Protein AF-A0A4R6ZM09-F1 (afdb_monomer)

Structure (mmCIF, N/CA/C/O backbone):
data_AF-A0A4R6ZM09-F1
#
_entry.id   AF-A0A4R6ZM09-F1
#
loop_
_atom_site.group_PDB
_atom_site.id
_atom_site.type_symbol
_atom_site.label_atom_id
_atom_site.label_alt_id
_atom_site.label_comp_id
_atom_site.label_asym_id
_atom_site.label_entity_id
_atom_site.label_seq_id
_atom_site.pdbx_PDB_ins_code
_atom_site.Cartn_x
_atom_site.Cartn_y
_atom_site.Cartn_z
_atom_site.occupancy
_atom_site.B_iso_or_equiv
_atom_site.auth_seq_id
_atom_site.auth_comp_id
_atom_site.auth_asym_id
_atom_site.auth_atom_id
_atom_site.pdbx_PDB_model_num
ATOM 1 N N . MET A 1 1 ? -27.762 3.281 29.379 1.00 58.69 1 MET A N 1
ATOM 2 C CA . MET A 1 1 ? -27.311 2.863 28.033 1.00 58.69 1 MET A CA 1
ATOM 3 C C . MET A 1 1 ? -28.061 1.607 27.632 1.00 58.69 1 MET A C 1
ATOM 5 O O . MET A 1 1 ? -28.135 0.699 28.447 1.00 58.69 1 MET A O 1
ATOM 9 N N . ASN A 1 2 ? -28.630 1.556 26.429 1.00 75.44 2 ASN A N 1
ATOM 10 C CA . ASN A 1 2 ? -29.251 0.348 25.878 1.00 75.44 2 ASN A CA 1
ATOM 11 C C . ASN A 1 2 ? -28.234 -0.432 25.025 1.00 75.44 2 ASN A C 1
ATOM 13 O O . ASN A 1 2 ? -27.248 0.134 24.549 1.00 75.44 2 ASN A O 1
ATOM 17 N N . SER A 1 3 ? -28.471 -1.730 24.829 1.00 74.62 3 SER A N 1
ATOM 18 C CA . SER A 1 3 ? -27.567 -2.609 24.072 1.00 74.62 3 SER A CA 1
ATOM 19 C C . SER A 1 3 ? -27.331 -2.128 22.635 1.00 74.62 3 SER A C 1
ATOM 21 O O . SER A 1 3 ? -26.259 -2.342 22.087 1.00 74.62 3 SER A O 1
ATOM 23 N N . PHE A 1 4 ? -28.295 -1.415 22.046 1.00 76.25 4 PHE A N 1
ATOM 24 C CA . PHE A 1 4 ? -28.174 -0.836 20.708 1.00 76.25 4 PHE A CA 1
ATOM 25 C C . PHE A 1 4 ? -27.064 0.229 20.615 1.00 76.25 4 PHE A C 1
ATOM 27 O O . PHE A 1 4 ? -26.209 0.141 19.737 1.00 76.25 4 PHE A O 1
ATOM 34 N N . GLY A 1 5 ? -27.004 1.174 21.563 1.00 76.00 5 GLY A N 1
ATOM 35 C CA . GLY A 1 5 ? -25.948 2.196 21.588 1.00 76.00 5 GLY A CA 1
ATOM 36 C C . GLY A 1 5 ? -24.548 1.634 21.869 1.00 76.00 5 GLY A C 1
ATOM 37 O O . GLY A 1 5 ? -23.552 2.207 21.434 1.00 76.00 5 GLY A O 1
ATOM 38 N N . PHE A 1 6 ? -24.452 0.489 22.554 1.00 79.12 6 PHE A N 1
ATOM 39 C CA . PHE A 1 6 ? -23.178 -0.210 22.756 1.00 79.12 6 PHE A CA 1
ATOM 40 C C . PHE A 1 6 ? -22.657 -0.830 21.448 1.00 79.12 6 PHE A C 1
ATOM 42 O O . PHE A 1 6 ? -21.497 -0.623 21.095 1.00 79.12 6 PHE A O 1
ATOM 49 N N . LEU A 1 7 ? -23.531 -1.502 20.687 1.00 82.38 7 LEU A N 1
ATOM 50 C CA . LEU A 1 7 ? -23.185 -2.121 19.402 1.00 82.38 7 LEU A CA 1
ATOM 51 C C . LEU A 1 7 ? -22.809 -1.090 18.328 1.00 82.38 7 LEU A C 1
ATOM 53 O O . LEU A 1 7 ? -21.928 -1.342 17.511 1.00 82.38 7 LEU A O 1
ATOM 57 N N . GLU A 1 8 ? -23.454 0.079 18.306 1.00 83.44 8 GLU A N 1
ATOM 58 C CA . GLU A 1 8 ? -23.035 1.188 17.434 1.00 83.44 8 GLU A CA 1
ATOM 59 C C . GLU A 1 8 ? -21.659 1.739 17.814 1.00 83.44 8 GLU A C 1
ATOM 61 O O . GLU A 1 8 ? -20.820 1.948 16.939 1.00 83.44 8 GLU A O 1
ATOM 66 N N . GLY A 1 9 ? -21.386 1.906 19.111 1.00 83.50 9 GLY A N 1
ATOM 67 C CA . GLY A 1 9 ? -20.069 2.334 19.582 1.00 83.50 9 GLY A CA 1
ATOM 68 C C . GLY A 1 9 ? -18.951 1.347 19.229 1.00 83.50 9 GLY A C 1
ATOM 69 O O . GLY A 1 9 ? -17.842 1.766 18.899 1.00 83.50 9 GLY A O 1
ATOM 70 N N . GLU A 1 10 ? -19.223 0.041 19.271 1.00 87.69 10 GLU A N 1
ATOM 71 C CA . GLU A 1 10 ? -18.269 -0.990 18.846 1.00 87.69 10 GLU A CA 1
ATOM 72 C C . GLU A 1 10 ? -18.058 -1.015 17.334 1.00 87.69 10 GLU A C 1
ATOM 74 O O . GLU A 1 10 ? -16.908 -1.086 16.897 1.00 87.69 10 GLU A O 1
ATOM 79 N N . ARG A 1 11 ? -19.132 -0.890 16.542 1.00 89.31 11 ARG A N 1
ATOM 80 C CA . ARG A 1 11 ? -19.038 -0.792 15.079 1.00 89.31 11 ARG A CA 1
ATOM 81 C C . ARG A 1 11 ? -18.197 0.408 14.648 1.00 89.31 11 ARG A C 1
ATOM 83 O O . ARG A 1 11 ? -17.212 0.212 13.948 1.00 89.31 11 ARG A O 1
ATOM 90 N N . ASN A 1 12 ? -18.475 1.603 15.172 1.00 90.00 12 ASN A N 1
ATOM 91 C CA . ASN A 1 12 ? -17.695 2.800 14.837 1.00 90.00 12 ASN A CA 1
ATOM 92 C C . ASN A 1 12 ? -16.209 2.658 15.209 1.00 90.00 12 ASN A C 1
ATOM 94 O O . ASN A 1 12 ? -15.339 3.108 14.469 1.00 90.00 12 ASN A O 1
ATOM 98 N N . ARG A 1 13 ? -15.886 2.010 16.339 1.00 89.44 13 ARG A N 1
ATOM 99 C CA . ARG A 1 13 ? -14.482 1.736 16.702 1.00 89.44 13 ARG A CA 1
ATOM 100 C C . ARG A 1 13 ? -13.812 0.752 15.745 1.00 89.44 13 ARG A C 1
ATOM 102 O O . ARG A 1 13 ? -12.632 0.922 15.443 1.00 89.44 13 ARG A O 1
ATOM 109 N N . MET A 1 14 ? -14.534 -0.2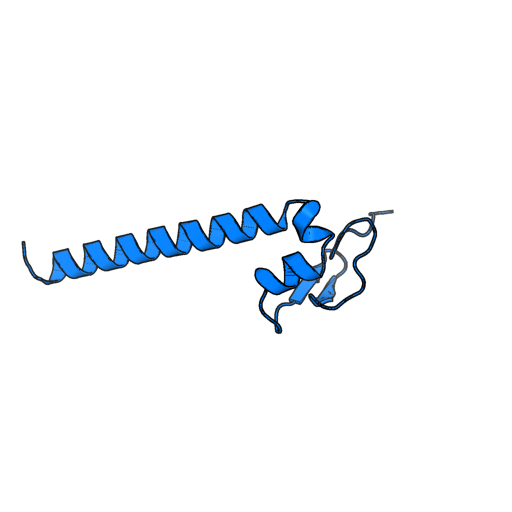77 15.307 1.00 91.19 14 MET A N 1
ATOM 110 C CA . MET A 1 14 ? -14.034 -1.237 14.324 1.00 91.19 14 MET A CA 1
ATOM 111 C C . MET A 1 14 ? -13.769 -0.551 12.979 1.00 91.19 14 MET A C 1
ATOM 113 O O . MET A 1 14 ? -12.707 -0.763 12.397 1.00 91.19 14 MET A O 1
ATOM 117 N N . ASP A 1 15 ? -14.676 0.327 12.548 1.00 95.06 15 ASP A N 1
ATOM 118 C CA . ASP A 1 15 ? -14.553 1.091 11.305 1.00 95.06 15 ASP 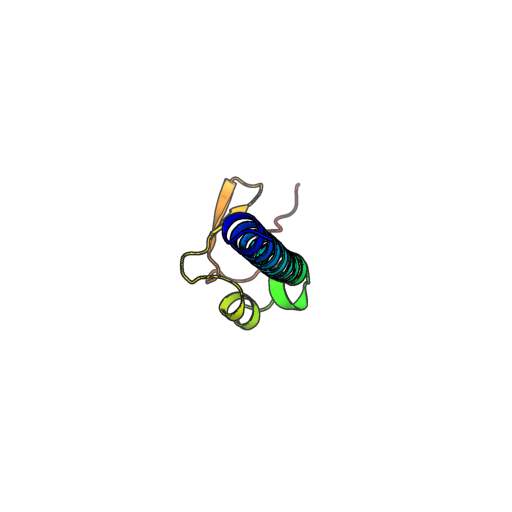A CA 1
ATOM 119 C C . ASP A 1 15 ? -13.349 2.045 11.341 1.00 95.06 15 ASP A C 1
ATOM 121 O O . ASP A 1 15 ? -12.552 2.060 10.405 1.00 95.06 15 ASP A O 1
ATOM 125 N N . GLU A 1 16 ? -13.133 2.773 12.443 1.00 95.75 16 GLU A N 1
ATOM 126 C CA . GLU A 1 16 ? -11.957 3.648 12.586 1.00 95.75 16 GLU A CA 1
ATOM 127 C C . GLU A 1 16 ? -10.643 2.859 12.629 1.00 95.75 16 GLU A C 1
ATOM 129 O O . GLU A 1 16 ? -9.637 3.277 12.046 1.00 95.75 16 GLU A O 1
ATOM 134 N N . LYS A 1 17 ? -10.636 1.682 13.269 1.00 96.19 17 LYS A N 1
ATOM 135 C CA . LYS A 1 17 ? -9.464 0.801 13.264 1.00 96.19 17 LYS A CA 1
ATOM 136 C C . LYS A 1 17 ? -9.166 0.306 11.851 1.00 96.19 17 LYS A C 1
ATOM 138 O O . LYS A 1 17 ? -8.014 0.373 11.426 1.00 96.19 17 LYS A O 1
ATOM 143 N N . LEU A 1 18 ? -10.185 -0.151 11.125 1.00 96.06 18 LEU A N 1
ATOM 144 C CA . LEU A 1 18 ? -10.042 -0.627 9.754 1.00 96.06 18 LEU A CA 1
ATOM 145 C C . LEU A 1 18 ? -9.548 0.489 8.830 1.00 96.06 18 LEU A C 1
ATOM 147 O O . LEU A 1 18 ? -8.583 0.294 8.097 1.00 96.06 18 LEU A O 1
ATOM 151 N N . LYS A 1 19 ? -10.148 1.677 8.919 1.00 96.50 19 LYS A N 1
ATOM 152 C CA . LYS A 1 19 ? -9.723 2.870 8.182 1.00 96.50 19 LYS A CA 1
ATOM 153 C C . LYS A 1 19 ? -8.260 3.211 8.452 1.00 96.50 19 LYS A C 1
ATOM 155 O O . LYS A 1 19 ? -7.498 3.404 7.512 1.00 96.50 19 LYS A O 1
ATOM 160 N N . THR A 1 20 ? -7.853 3.217 9.720 1.00 97.62 20 THR A N 1
ATOM 161 C CA . THR A 1 20 ? -6.457 3.467 10.108 1.00 97.62 20 THR A CA 1
ATOM 162 C C . THR A 1 20 ? -5.513 2.416 9.519 1.00 97.62 20 THR A C 1
ATOM 164 O O . THR A 1 20 ? -4.430 2.743 9.041 1.00 97.62 20 THR A O 1
ATOM 167 N N . GLN A 1 21 ? -5.912 1.140 9.528 1.00 96.06 21 GLN A N 1
ATOM 168 C CA . GLN A 1 21 ? -5.115 0.064 8.936 1.00 96.06 21 GLN A CA 1
ATOM 169 C C . GLN A 1 21 ? -4.969 0.228 7.420 1.00 96.06 21 GLN A C 1
ATOM 171 O O . GLN A 1 21 ? -3.856 0.101 6.915 1.00 96.06 21 GLN A O 1
ATOM 176 N N . LEU A 1 22 ? -6.057 0.540 6.712 1.00 95.31 22 LEU A N 1
ATOM 177 C CA . LEU A 1 22 ? -6.038 0.780 5.269 1.00 95.31 22 LEU A CA 1
ATOM 178 C C . LEU A 1 22 ? -5.156 1.979 4.917 1.00 95.31 22 LEU A C 1
ATOM 180 O O . LEU A 1 22 ? -4.255 1.837 4.096 1.00 95.31 22 LEU A O 1
ATOM 184 N N . GLN A 1 23 ? -5.329 3.106 5.610 1.00 96.19 23 GLN A N 1
ATOM 185 C CA . GLN A 1 23 ? -4.515 4.303 5.399 1.00 96.19 23 GLN A CA 1
ATOM 186 C C . GLN A 1 23 ? -3.017 4.010 5.569 1.00 96.19 23 GLN A C 1
ATOM 188 O O . GLN A 1 23 ? -2.208 4.383 4.725 1.00 96.19 23 GLN A O 1
ATOM 193 N N . ASN A 1 24 ? -2.634 3.278 6.619 1.00 96.00 24 ASN A N 1
ATOM 194 C CA . ASN A 1 24 ? -1.233 2.913 6.840 1.00 96.00 24 ASN A CA 1
ATOM 195 C C . ASN A 1 24 ? -0.664 2.022 5.723 1.00 9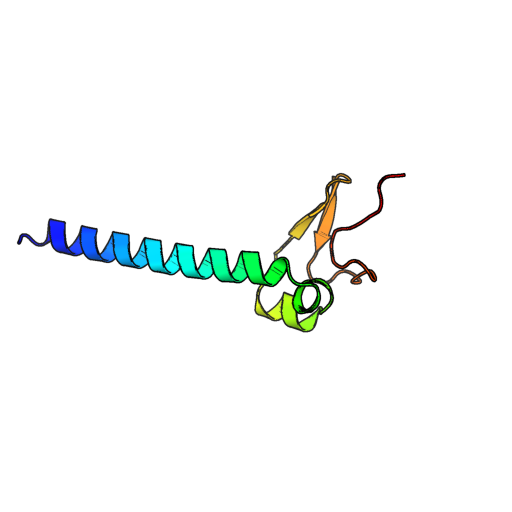6.00 24 ASN A C 1
ATOM 197 O O . ASN A 1 24 ? 0.531 2.094 5.433 1.00 96.00 24 ASN A O 1
ATOM 201 N N . LEU A 1 25 ? -1.473 1.143 5.126 1.00 94.62 25 LEU A N 1
ATOM 202 C CA . LEU A 1 25 ? -1.050 0.308 3.995 1.00 94.62 25 LEU A CA 1
ATOM 203 C C . LEU A 1 25 ? -0.902 1.145 2.718 1.00 94.62 25 LEU A C 1
ATOM 205 O O . LEU A 1 25 ? 0.086 0.992 1.999 1.00 94.62 25 LEU A O 1
ATOM 209 N N . GLU A 1 26 ? -1.837 2.065 2.472 1.00 91.94 26 GLU A N 1
ATOM 210 C CA . GLU A 1 26 ? -1.787 3.006 1.349 1.00 91.94 26 GLU A CA 1
ATOM 211 C C . GLU A 1 26 ? -0.546 3.905 1.432 1.00 91.94 26 GLU A C 1
ATOM 213 O O . GLU A 1 26 ? 0.213 4.006 0.469 1.00 91.94 26 GLU A O 1
ATOM 218 N N . GLU A 1 27 ? -0.271 4.493 2.599 1.00 94.81 27 GLU A N 1
ATOM 219 C CA . GLU A 1 27 ? 0.906 5.338 2.824 1.00 94.81 27 GLU A CA 1
ATOM 220 C C . GLU A 1 27 ? 2.221 4.561 2.652 1.00 94.81 27 GLU A C 1
ATOM 222 O O . GLU A 1 27 ? 3.171 5.067 2.050 1.00 94.81 27 GLU A O 1
ATOM 227 N N . GLN A 1 28 ? 2.279 3.304 3.109 1.00 92.62 28 GLN A N 1
ATOM 228 C CA . GLN A 1 28 ? 3.439 2.435 2.888 1.00 92.62 28 GLN A CA 1
ATOM 229 C C . GLN A 1 28 ? 3.703 2.198 1.400 1.00 92.62 28 GLN A C 1
ATOM 231 O O . GLN A 1 28 ? 4.859 2.293 0.971 1.00 92.62 28 GLN A O 1
ATOM 236 N N . LEU A 1 29 ? 2.656 1.950 0.607 1.00 89.12 29 LEU A N 1
ATOM 237 C CA . LEU A 1 29 ? 2.751 1.707 -0.835 1.00 89.12 29 LEU A CA 1
ATOM 238 C C . LEU A 1 29 ? 3.316 2.915 -1.610 1.00 89.12 29 LEU A C 1
ATOM 2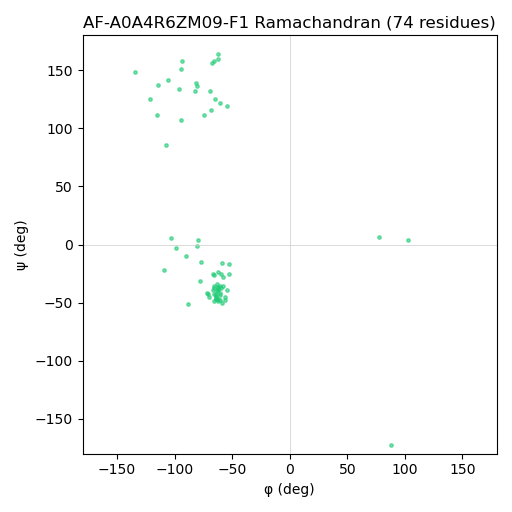40 O O . LEU A 1 29 ? 3.908 2.743 -2.678 1.00 89.12 29 LEU A O 1
ATOM 244 N N . LEU A 1 30 ? 3.201 4.131 -1.064 1.00 87.44 30 LEU A N 1
ATOM 245 C CA . LEU A 1 30 ? 3.768 5.352 -1.650 1.00 87.44 30 LEU A CA 1
ATOM 246 C C . LEU A 1 30 ? 5.282 5.492 -1.433 1.00 87.44 30 LEU A C 1
ATOM 248 O O . LEU A 1 30 ? 5.931 6.297 -2.106 1.00 87.44 30 LEU A O 1
ATOM 252 N N . THR A 1 31 ? 5.871 4.721 -0.517 1.00 89.62 31 THR A N 1
ATOM 253 C CA . THR A 1 31 ? 7.303 4.823 -0.220 1.00 89.62 31 THR A CA 1
ATOM 254 C C . THR A 1 31 ? 8.148 4.053 -1.244 1.00 89.62 31 THR A C 1
ATOM 256 O O . THR A 1 31 ? 7.820 2.912 -1.578 1.00 89.62 31 THR A O 1
ATOM 259 N N . PRO A 1 32 ? 9.297 4.593 -1.703 1.00 85.38 32 PRO A N 1
ATOM 260 C CA . PRO A 1 32 ? 10.198 3.863 -2.600 1.00 85.38 32 PRO A CA 1
ATOM 261 C C . PRO A 1 32 ? 10.681 2.537 -2.007 1.00 85.38 32 PRO A C 1
ATOM 263 O O . PRO A 1 32 ? 10.800 1.550 -2.724 1.00 85.38 32 PRO A O 1
ATOM 266 N N . LYS A 1 33 ? 10.901 2.492 -0.685 1.00 87.56 33 LYS A N 1
ATOM 267 C CA . LYS A 1 33 ? 11.318 1.283 0.041 1.00 87.56 33 LYS A CA 1
ATOM 268 C C . LYS A 1 33 ? 10.365 0.109 -0.199 1.00 87.56 33 LYS A C 1
ATOM 270 O O . LYS A 1 33 ? 10.823 -1.023 -0.318 1.00 87.56 33 LYS A O 1
ATOM 275 N N . VAL A 1 34 ? 9.064 0.383 -0.262 1.00 88.69 34 VAL A N 1
ATOM 276 C CA . VAL A 1 34 ? 8.035 -0.626 -0.520 1.00 88.69 34 VAL A CA 1
ATOM 277 C C . VAL A 1 34 ? 7.818 -0.787 -2.023 1.00 88.69 34 VAL A C 1
ATOM 279 O O . VAL A 1 34 ? 7.949 -1.894 -2.529 1.00 88.69 34 VAL A O 1
ATOM 282 N N . ARG A 1 35 ? 7.591 0.306 -2.765 1.00 85.06 35 ARG A N 1
ATOM 283 C CA . ARG A 1 35 ? 7.280 0.291 -4.211 1.00 85.06 35 ARG A CA 1
ATOM 284 C C . ARG A 1 35 ? 8.379 -0.348 -5.075 1.00 85.06 35 ARG A C 1
ATOM 286 O O . ARG A 1 35 ? 8.082 -0.831 -6.165 1.00 85.06 35 ARG A O 1
ATOM 293 N N . LEU A 1 36 ? 9.631 -0.339 -4.601 1.00 83.81 36 LEU A N 1
ATOM 294 C CA . LEU A 1 36 ? 10.790 -0.934 -5.277 1.00 83.81 36 LEU A CA 1
ATOM 295 C C . LEU A 1 36 ? 11.171 -2.330 -4.751 1.00 83.81 36 LEU A C 1
ATOM 297 O O . LEU A 1 36 ? 12.093 -2.949 -5.278 1.00 83.81 36 LEU A O 1
ATOM 301 N N . SER A 1 37 ? 10.491 -2.845 -3.722 1.00 87.06 37 SER A N 1
ATOM 302 C CA . SER A 1 37 ? 10.830 -4.121 -3.087 1.00 87.06 37 SER A CA 1
ATOM 303 C C . SER A 1 37 ? 9.726 -5.150 -3.283 1.00 87.06 37 SER A C 1
ATOM 305 O O . SER A 1 37 ? 8.660 -5.074 -2.673 1.00 87.06 37 SER A O 1
ATOM 307 N N . ARG A 1 38 ? 10.013 -6.187 -4.078 1.00 84.69 38 ARG A N 1
ATOM 308 C CA . ARG A 1 38 ? 9.065 -7.289 -4.313 1.00 84.69 38 ARG A CA 1
ATOM 309 C C . ARG A 1 38 ? 8.705 -8.005 -3.018 1.00 84.69 38 ARG A C 1
ATOM 311 O O . ARG A 1 38 ? 7.567 -8.423 -2.850 1.00 84.69 38 ARG A O 1
ATOM 318 N N . GLN A 1 39 ? 9.659 -8.135 -2.099 1.00 88.19 39 GLN A N 1
ATOM 319 C CA . GLN A 1 39 ? 9.408 -8.750 -0.802 1.00 88.19 39 GLN A CA 1
ATOM 320 C C . GLN A 1 39 ? 8.438 -7.909 0.034 1.00 88.19 39 GLN A C 1
ATOM 322 O O . GLN A 1 39 ? 7.437 -8.445 0.495 1.00 88.19 39 GLN A O 1
ATOM 327 N N . ALA A 1 40 ? 8.669 -6.597 0.140 1.00 90.12 40 ALA A N 1
ATOM 328 C CA . ALA A 1 40 ? 7.785 -5.709 0.896 1.00 90.12 40 ALA A CA 1
ATOM 329 C C . ALA A 1 40 ? 6.371 -5.663 0.291 1.00 90.12 40 ALA A C 1
ATOM 331 O O . ALA A 1 40 ? 5.382 -5.708 1.012 1.00 90.12 40 ALA A O 1
ATOM 332 N N . LEU A 1 41 ? 6.260 -5.649 -1.040 1.00 89.75 41 LEU A N 1
ATOM 333 C CA . LEU A 1 41 ? 4.968 -5.700 -1.729 1.00 89.75 41 LEU A CA 1
ATOM 334 C C . LEU A 1 41 ? 4.209 -7.002 -1.448 1.00 89.75 41 LEU A C 1
ATOM 336 O O . LEU A 1 41 ? 2.993 -6.967 -1.288 1.00 89.75 41 LEU A O 1
ATOM 340 N N . ARG A 1 42 ? 4.901 -8.147 -1.346 1.00 89.44 42 ARG A N 1
ATOM 341 C CA . ARG A 1 42 ? 4.282 -9.438 -0.986 1.00 89.44 42 ARG A CA 1
ATOM 342 C C . ARG A 1 42 ? 3.729 -9.471 0.435 1.00 89.44 42 ARG A C 1
ATOM 344 O O . ARG A 1 42 ? 2.804 -10.237 0.682 1.00 89.44 42 ARG A O 1
ATOM 351 N N . GLU A 1 43 ? 4.282 -8.667 1.336 1.00 91.62 43 GLU A N 1
ATOM 352 C CA . GLU A 1 43 ? 3.836 -8.585 2.730 1.00 91.62 43 GLU A CA 1
ATOM 353 C C . GLU A 1 43 ? 2.558 -7.751 2.887 1.00 91.62 43 GLU A C 1
ATOM 355 O O . GLU A 1 43 ? 1.755 -8.046 3.769 1.00 91.62 43 GLU A O 1
ATOM 360 N N . ILE A 1 44 ? 2.349 -6.738 2.034 1.00 92.12 44 ILE A N 1
ATOM 361 C CA . ILE A 1 44 ? 1.225 -5.795 2.177 1.00 92.12 44 ILE A CA 1
ATOM 362 C C . ILE A 1 44 ? 0.117 -5.948 1.124 1.00 92.12 44 ILE A C 1
ATOM 364 O O . ILE A 1 44 ? -1.009 -5.524 1.370 1.00 92.12 44 ILE A O 1
ATOM 368 N N . LEU A 1 45 ? 0.406 -6.541 -0.040 1.00 91.19 45 LEU A N 1
ATOM 369 C CA . LEU A 1 45 ? -0.567 -6.748 -1.117 1.00 91.19 45 LEU A CA 1
ATOM 370 C C . LEU A 1 45 ? -0.981 -8.214 -1.193 1.00 91.19 45 LEU A C 1
ATOM 372 O O . LEU A 1 45 ? -0.143 -9.109 -1.078 1.00 91.19 45 LEU A O 1
ATOM 376 N N . ALA A 1 46 ? -2.262 -8.462 -1.464 1.00 91.38 46 ALA A N 1
ATOM 377 C CA . ALA A 1 46 ? -2.768 -9.802 -1.742 1.00 91.38 46 ALA A CA 1
ATOM 378 C C . ALA A 1 46 ? -2.131 -10.397 -3.013 1.00 91.38 46 ALA A C 1
ATOM 380 O O . ALA A 1 46 ? -1.618 -9.678 -3.869 1.00 91.38 46 ALA A O 1
ATOM 381 N N . GLU A 1 47 ? -2.168 -11.722 -3.146 1.00 88.31 47 GLU A N 1
ATOM 382 C CA . GLU A 1 47 ? -1.652 -12.421 -4.333 1.00 88.31 47 GLU A CA 1
ATOM 383 C C . GLU A 1 47 ? -2.403 -12.035 -5.613 1.00 88.31 47 GLU A C 1
ATOM 385 O O . GLU A 1 47 ? -1.779 -11.789 -6.639 1.00 88.31 47 GLU A O 1
ATOM 390 N N . GLU A 1 48 ? -3.717 -11.856 -5.499 1.00 89.06 48 GLU A N 1
ATOM 391 C CA . GLU A 1 48 ? -4.624 -11.443 -6.578 1.00 89.06 48 GLU A CA 1
ATOM 392 C C . GLU A 1 48 ? -4.593 -9.924 -6.845 1.00 89.06 48 GLU A C 1
ATOM 394 O O . GLU A 1 48 ? -5.391 -9.404 -7.627 1.00 89.06 48 GLU A O 1
ATOM 399 N N . PHE A 1 49 ? -3.727 -9.168 -6.159 1.00 88.50 49 PHE A N 1
ATOM 400 C CA . PHE A 1 49 ? -3.675 -7.719 -6.321 1.00 88.50 49 PHE A CA 1
ATOM 401 C C . PHE A 1 49 ? -3.131 -7.334 -7.701 1.00 88.50 49 PHE A C 1
ATOM 403 O O . PHE A 1 49 ? -2.054 -7.780 -8.116 1.00 88.50 49 PHE A O 1
ATOM 410 N N . PHE A 1 50 ? -3.838 -6.415 -8.356 1.00 86.19 50 PHE A N 1
ATOM 411 C CA . PHE A 1 50 ? -3.410 -5.771 -9.588 1.00 86.19 50 PHE A CA 1
ATOM 412 C C . PHE A 1 50 ? -3.639 -4.256 -9.523 1.00 86.19 50 PHE A C 1
ATOM 414 O O . PHE A 1 50 ? -4.589 -3.777 -8.906 1.00 86.19 50 PHE A O 1
ATOM 421 N N . GLU A 1 51 ? -2.773 -3.498 -10.190 1.00 84.44 51 GLU A N 1
ATOM 422 C CA . GLU A 1 51 ? -2.877 -2.045 -10.348 1.00 84.44 51 GLU A CA 1
ATOM 423 C C . GLU A 1 51 ? -3.099 -1.713 -11.825 1.00 84.44 51 GLU A C 1
ATOM 425 O O . GLU A 1 51 ? -2.445 -2.275 -12.702 1.00 84.44 51 GLU A O 1
ATOM 430 N N . ILE A 1 52 ? -4.005 -0.782 -12.118 1.00 82.88 52 ILE A N 1
ATOM 431 C CA . ILE A 1 52 ? -4.159 -0.240 -13.470 1.00 82.88 52 ILE A CA 1
ATOM 432 C C . ILE A 1 52 ? -3.320 1.031 -13.548 1.00 82.88 52 ILE A C 1
ATOM 434 O O . ILE A 1 52 ? -3.670 2.060 -12.971 1.00 82.88 52 ILE A O 1
ATOM 438 N N . GLY A 1 53 ? -2.200 0.959 -14.263 1.00 78.50 53 GLY A N 1
ATOM 439 C CA . GLY A 1 53 ? -1.356 2.118 -14.515 1.00 78.50 53 GLY A CA 1
ATOM 440 C C . GLY A 1 53 ? -2.071 3.152 -15.386 1.00 78.50 53 GLY A C 1
ATOM 441 O O . GLY A 1 53 ? -2.954 2.825 -16.179 1.00 78.50 53 GLY A O 1
ATOM 442 N N . SER A 1 54 ? -1.630 4.408 -15.320 1.00 76.50 54 SER A N 1
ATOM 443 C CA . SER A 1 54 ? -2.176 5.501 -16.144 1.00 76.50 54 SER A CA 1
ATOM 444 C C . SER A 1 54 ? -2.061 5.269 -17.659 1.00 76.50 54 SER A C 1
ATOM 446 O O . SER A 1 54 ? -2.746 5.927 -18.434 1.00 76.50 54 SER A O 1
ATOM 448 N N . SER A 1 55 ? -1.223 4.321 -18.092 1.00 81.00 55 SER A N 1
ATOM 449 C CA . SER A 1 55 ? -1.104 3.861 -19.480 1.00 81.00 55 SER A CA 1
ATOM 450 C C . SER A 1 55 ? -2.186 2.858 -19.908 1.00 81.00 55 SER A C 1
ATOM 452 O O . SER A 1 55 ? -2.156 2.386 -21.042 1.00 81.00 55 SER A O 1
ATOM 454 N N . GLY A 1 56 ? -3.101 2.482 -19.010 1.00 81.62 56 GLY A N 1
ATOM 455 C CA . GLY A 1 56 ? -4.092 1.426 -19.231 1.00 81.62 56 GLY A CA 1
ATOM 456 C C . GLY A 1 56 ? -3.531 0.007 -19.090 1.00 81.62 56 GLY A C 1
ATOM 457 O O . GLY A 1 56 ? -4.236 -0.959 -19.370 1.00 81.62 56 GLY A O 1
ATOM 458 N N . ARG A 1 57 ? -2.268 -0.143 -18.667 1.00 80.44 57 ARG A N 1
ATOM 459 C CA . ARG A 1 57 ? -1.665 -1.455 -18.395 1.00 80.44 57 ARG A CA 1
ATOM 460 C C . ARG A 1 57 ? -2.075 -1.963 -17.020 1.00 80.44 57 ARG A C 1
ATOM 462 O O . ARG A 1 57 ? -2.014 -1.215 -16.050 1.00 80.44 57 ARG A O 1
ATOM 469 N N . ILE A 1 58 ? -2.425 -3.241 -16.955 1.00 81.88 58 ILE A N 1
ATOM 470 C CA . ILE A 1 58 ? -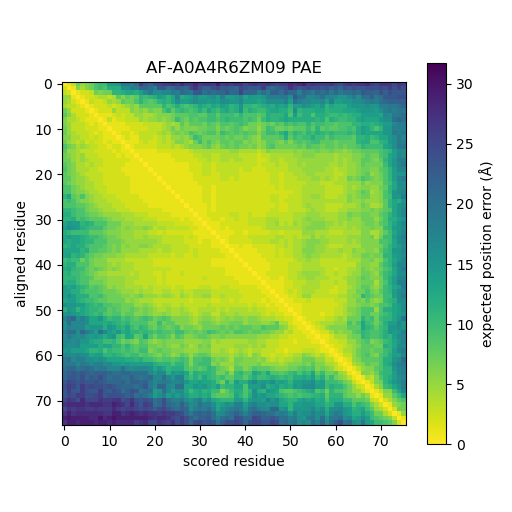2.598 -3.976 -15.703 1.00 81.88 58 ILE A CA 1
ATOM 471 C C . ILE A 1 58 ? -1.216 -4.432 -15.245 1.00 81.88 58 ILE A C 1
ATOM 473 O O . ILE A 1 58 ? -0.444 -4.939 -16.054 1.00 81.88 58 ILE A O 1
ATOM 477 N N . LEU A 1 59 ? -0.914 -4.198 -13.975 1.00 76.75 59 LEU A N 1
ATOM 478 C CA . LEU A 1 59 ? 0.351 -4.510 -13.334 1.00 76.75 59 LEU A CA 1
ATOM 479 C C . LEU A 1 59 ? 0.092 -5.447 -12.165 1.00 76.75 59 LEU A C 1
ATOM 481 O O . LEU A 1 59 ? -0.675 -5.112 -11.260 1.00 76.75 59 LEU A O 1
ATOM 485 N N . TYR A 1 60 ? 0.761 -6.590 -12.156 1.00 81.25 60 TYR A N 1
ATOM 486 C CA . TYR A 1 60 ? 0.680 -7.537 -11.049 1.00 81.25 60 TYR A CA 1
ATOM 487 C C . TYR A 1 60 ? 1.819 -7.325 -10.050 1.00 81.25 60 TYR A C 1
ATOM 489 O O . TYR A 1 60 ? 2.932 -6.944 -10.411 1.00 81.25 60 TYR A O 1
ATOM 497 N N . ARG A 1 61 ? 1.572 -7.656 -8.778 1.00 78.12 61 ARG A N 1
ATOM 498 C CA . ARG A 1 61 ? 2.575 -7.620 -7.691 1.00 78.12 61 ARG A CA 1
ATOM 499 C C . ARG A 1 61 ? 3.867 -8.394 -8.011 1.00 78.12 61 ARG A C 1
ATOM 501 O O . ARG A 1 61 ? 4.922 -8.140 -7.434 1.00 78.12 61 ARG A O 1
ATOM 508 N N . GLU A 1 62 ? 3.764 -9.384 -8.889 1.00 72.38 62 GLU A N 1
ATOM 509 C CA . GLU A 1 62 ? 4.825 -10.319 -9.267 1.00 72.38 62 GLU A CA 1
ATOM 510 C C . GLU A 1 62 ? 5.670 -9.838 -10.458 1.00 72.38 62 GLU A C 1
ATOM 512 O O . GLU A 1 62 ? 6.699 -10.448 -10.768 1.00 72.38 62 GLU A O 1
ATOM 517 N N . GLU A 1 63 ? 5.250 -8.766 -11.134 1.00 71.81 63 GLU A N 1
ATOM 518 C CA . GLU A 1 63 ? 5.949 -8.257 -12.308 1.00 71.81 63 GLU A CA 1
ATOM 519 C C . GLU A 1 63 ? 7.333 -7.679 -11.972 1.00 71.81 63 GLU A C 1
ATOM 521 O O . GLU A 1 63 ? 7.592 -7.263 -10.836 1.00 71.81 63 GLU A O 1
ATOM 526 N N . PRO A 1 64 ? 8.252 -7.644 -12.959 1.00 64.31 64 PRO A N 1
ATOM 527 C CA . PRO A 1 64 ? 9.545 -7.000 -12.799 1.00 64.31 64 PRO A CA 1
ATOM 528 C C . PRO A 1 64 ? 9.370 -5.551 -1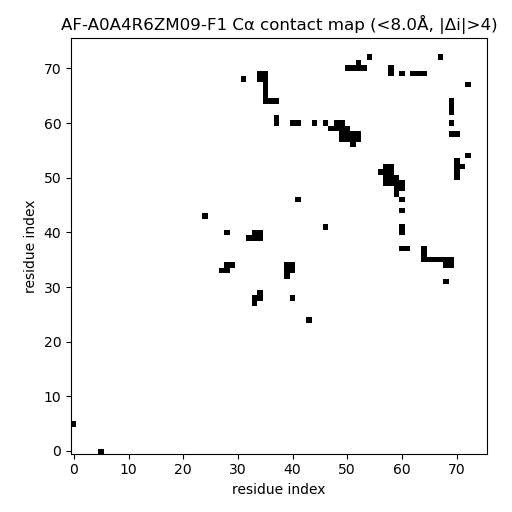2.346 1.00 64.31 64 PRO A C 1
ATOM 530 O O . PRO A 1 64 ? 8.774 -4.720 -13.033 1.00 64.31 64 PRO A O 1
ATOM 533 N N . ILE A 1 65 ? 9.922 -5.250 -11.178 1.00 66.38 65 ILE A N 1
ATOM 534 C CA . ILE A 1 65 ? 9.919 -3.906 -10.621 1.00 66.38 65 ILE A CA 1
ATOM 535 C C . ILE A 1 65 ? 10.941 -3.090 -11.411 1.00 66.38 65 ILE A C 1
ATOM 537 O O . ILE A 1 65 ? 12.141 -3.348 -11.339 1.00 66.38 65 ILE A O 1
ATOM 541 N N . SER A 1 66 ? 10.462 -2.128 -12.200 1.00 63.56 66 SER A N 1
ATOM 542 C CA . SER A 1 66 ? 11.339 -1.152 -12.854 1.00 63.56 66 SER A CA 1
ATOM 543 C C . SER A 1 66 ? 12.076 -0.307 -11.803 1.00 63.56 66 SER A C 1
ATOM 545 O O . SER A 1 66 ? 11.620 -0.221 -10.665 1.00 63.56 66 SER A O 1
ATOM 547 N N . GLU A 1 67 ? 13.151 0.401 -12.168 1.00 55.75 67 GLU A N 1
ATOM 548 C CA . GLU A 1 67 ? 13.825 1.357 -11.257 1.00 55.75 67 GLU A CA 1
ATOM 549 C C . GLU A 1 67 ? 12.867 2.402 -10.640 1.00 55.75 67 GLU A C 1
ATOM 551 O O . GLU A 1 67 ? 13.178 3.008 -9.618 1.00 55.75 67 GLU A O 1
ATOM 556 N N . ASN A 1 68 ? 11.672 2.575 -11.220 1.00 55.34 68 ASN A N 1
ATOM 557 C CA . ASN A 1 68 ? 10.633 3.495 -10.764 1.00 55.34 68 ASN A CA 1
ATOM 558 C C . ASN A 1 68 ? 9.472 2.814 -10.008 1.00 55.34 68 ASN A C 1
ATOM 560 O O . ASN A 1 68 ? 8.482 3.477 -9.690 1.00 55.34 68 ASN A O 1
ATOM 564 N N . GLY A 1 69 ? 9.563 1.511 -9.738 1.00 57.94 69 GLY A N 1
ATOM 565 C CA . GLY A 1 69 ? 8.528 0.721 -9.073 1.00 57.94 69 GLY A CA 1
ATOM 566 C C . GLY A 1 69 ? 7.495 0.143 -10.034 1.00 57.94 69 GLY A C 1
ATOM 567 O O . GLY A 1 69 ? 7.624 0.245 -11.260 1.00 57.94 69 GLY A O 1
ATOM 568 N N . ILE A 1 70 ? 6.449 -0.460 -9.469 1.00 62.53 70 ILE A N 1
ATOM 569 C CA . ILE A 1 70 ? 5.239 -0.813 -10.220 1.00 62.53 70 ILE A CA 1
ATOM 570 C C . ILE A 1 70 ? 4.527 0.497 -10.603 1.00 62.53 70 ILE A C 1
ATOM 572 O O . ILE A 1 70 ? 4.131 1.247 -9.717 1.00 62.53 70 ILE A O 1
ATOM 576 N N . GLY A 1 71 ? 4.407 0.817 -11.897 1.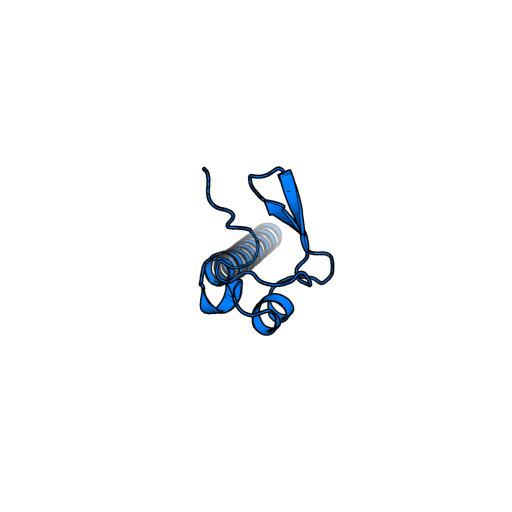00 57.28 71 GLY A N 1
ATOM 577 C CA . GLY A 1 71 ? 3.465 1.848 -12.372 1.00 57.28 71 GLY A CA 1
ATOM 578 C C . GLY A 1 71 ? 3.980 3.246 -12.749 1.00 57.28 71 GLY A C 1
ATOM 579 O O . GLY A 1 71 ? 3.162 4.074 -13.142 1.00 57.28 71 GLY A O 1
ATOM 580 N N . ARG A 1 72 ? 5.287 3.554 -12.739 1.00 47.62 72 ARG A N 1
ATOM 581 C CA . ARG A 1 72 ? 5.796 4.855 -13.249 1.00 47.62 72 ARG A CA 1
ATOM 582 C C . ARG A 1 72 ? 6.533 4.732 -14.585 1.00 47.62 72 ARG A C 1
ATOM 584 O O . ARG A 1 72 ? 7.764 4.701 -14.627 1.00 47.62 72 ARG A O 1
ATOM 591 N N . TYR A 1 73 ? 5.781 4.774 -15.686 1.00 51.53 73 TYR A N 1
ATOM 592 C CA . TYR A 1 73 ? 6.337 5.081 -17.008 1.00 51.53 73 TYR A CA 1
ATOM 5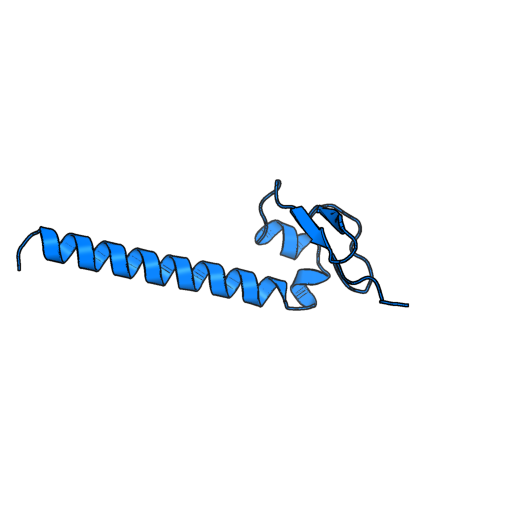93 C C . TYR A 1 73 ? 6.146 6.568 -17.340 1.00 51.53 73 TYR A C 1
ATOM 595 O O . TYR A 1 73 ? 5.100 7.160 -17.088 1.00 51.53 73 TYR A O 1
ATOM 603 N N . ARG A 1 74 ? 7.230 7.166 -17.838 1.00 38.16 74 ARG A N 1
ATOM 604 C CA . ARG A 1 74 ? 7.431 8.584 -18.158 1.00 38.16 74 ARG A CA 1
ATOM 605 C C . ARG A 1 74 ? 6.498 9.021 -19.296 1.00 38.16 74 ARG A C 1
ATOM 607 O O . ARG A 1 74 ? 6.545 8.413 -20.360 1.00 38.16 74 ARG A O 1
ATOM 614 N N . TRP A 1 75 ? 5.701 10.071 -19.079 1.00 33.12 75 TRP A N 1
ATOM 615 C CA . TRP A 1 75 ? 5.051 10.808 -20.168 1.00 33.12 75 TRP A CA 1
ATOM 616 C C . TRP A 1 75 ? 6.154 11.389 -21.062 1.00 33.12 75 TRP A C 1
ATOM 618 O O . TRP A 1 75 ? 7.049 12.074 -20.560 1.00 33.12 75 TRP A O 1
ATOM 628 N N . SER A 1 76 ? 6.137 11.020 -22.340 1.00 38.97 76 SER A N 1
ATOM 629 C CA . SER A 1 76 ? 6.903 11.660 -23.415 1.00 38.97 76 SER A CA 1
ATOM 630 C C . SER A 1 76 ? 6.149 12.864 -23.946 1.00 38.97 76 SER A C 1
ATOM 632 O O . SER A 1 76 ? 4.925 12.693 -24.150 1.00 38.97 76 SER A O 1
#

Radius of gyration: 17.79 Å; Cα contacts (8 Å, |Δi|>4): 58; chains: 1; bounding box: 43×24×51 Å

Mean predicted aligned error: 8.37 Å

Ne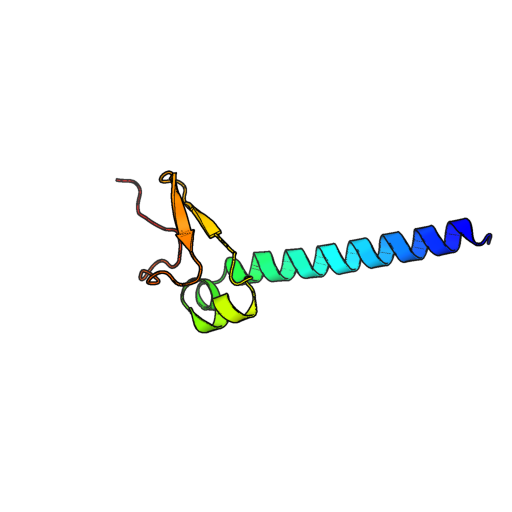arest PDB structures (foldseek):
  2r4i-assembly1_B  TM=7.072E-01  e=7.108E-01  Cytophaga hutchinsonii ATCC 33406
  3rob-assembly2_D  TM=7.005E-01  e=3.782E+00  Planctopirus limnophila DSM 3776
  3fsd-assembly1_A-2  TM=6.976E-01  e=6.157E+00  Rhodospirillum rubrum ATCC 11170
  4d0n-assembly1_B  TM=5.620E-01  e=8.722E+00  Homo sapiens

pLDDT: mean 80.74, std 14.89, range [33.12, 97.62]

Secondary structure (DSSP, 8-state):
--HHHHHHHHHHHHHHHHHHHHHHHHHHHTSHHHHT-HHHHHHHS-TT-EEE-TTS-EEETTS--BTTBTT-PPP-

Foldseek 3Di:
DDPVVVVVVVVVVVVVVVVVVVVVLVVQCPDCVQQQDLVNLPVRDDQPDWDQAPVRDIHGSPDDQDNPGPHDDDDD

Solvent-accessible surface area (backbone atoms only — not comparable to full-atom values): 4658 Å² total; per-residue (Å²): 136,57,74,65,64,52,53,51,54,50,48,54,52,50,51,52,50,50,50,53,53,50,51,56,52,56,57,47,57,71,33,65,79,31,37,58,26,64,67,52,40,60,75,76,44,62,89,87,40,70,44,75,29,95,85,74,44,78,42,51,74,84,53,86,62,45,102,64,16,78,68,64,77,81,87,127

Sequence (76 aa):
MNSFGFLEGERNRMDEKLKTQLQNLEEQLLTPKVRLSRQALREILAEEFFEIGSSGRILYREEPISENGIGRYRWS

Organism: NCBI:txid647910